Protein AF-A0A8I3AX31-F1 (afdb_monomer)

Organism: Verticillium longisporum (NCBI:txid100787)

Secondary structure (DSSP, 8-state):
-HHHHHHHHHHH--GGGS-SEEE--TT-SS-EEE-SSHHHHHHHHHHHHHHHHHHHT--TTS--SSGGG-GGG-HHHHHHHHHHHHHT---GGG--HHHHHHHHHHHTT--SHHHHHHHHHHHHHHHHHH----HHHHHHHHHHTT----

Solvent-accessible surface area (backbone atoms only — not comparable to full-atom values): 8726 Å² total; per-residue (Å²): 105,73,68,54,56,50,52,52,46,66,76,67,51,58,76,73,54,41,61,78,40,77,46,84,51,94,91,49,86,45,41,48,39,36,55,89,42,43,67,26,48,48,53,50,39,49,51,29,44,52,52,24,55,52,59,72,68,52,64,86,84,68,77,67,92,76,54,84,80,45,63,91,69,34,45,62,53,26,21,38,46,28,44,13,39,56,70,59,57,87,47,63,88,50,63,53,74,66,58,55,50,42,38,54,62,24,50,78,68,55,86,50,66,71,49,44,53,51,51,50,52,44,51,54,51,48,26,71,63,68,69,51,91,53,62,69,57,50,52,50,51,35,56,78,68,70,49,83,85,126

Mean predicted aligned error: 4.53 Å

Sequence (150 aa):
MLSDALSTWYTNRPREFHPMIEMEVDDSLFPVLLFTNGAAVFANQLYHTAMLLMLQHRPRTLSVGAARKDPTMSPLWHAQRVCGIAMNNDRRDSWDLCLVAALYRAAQRMTYEPQQLAVLGCFEKIKTMTGWDVSFLVNKAREDWGMATG

Structure (mmCIF, N/CA/C/O backbone):
data_AF-A0A8I3AX31-F1
#
_entry.id   AF-A0A8I3AX31-F1
#
loop_
_atom_site.group_PDB
_atom_site.id
_atom_site.type_symbol
_atom_site.label_atom_id
_atom_site.label_alt_id
_atom_site.label_comp_id
_atom_site.label_asym_id
_atom_site.label_entity_id
_atom_site.label_seq_id
_atom_site.pdbx_PDB_ins_code
_atom_site.Cartn_x
_atom_site.Cartn_y
_atom_site.Cartn_z
_atom_site.occupancy
_atom_site.B_iso_or_equiv
_atom_site.auth_seq_id
_atom_site.auth_comp_id
_atom_site.auth_asym_id
_atom_site.auth_atom_id
_atom_site.pdbx_PDB_model_num
ATOM 1 N N . MET A 1 1 ? 15.802 -17.185 -6.757 1.00 80.81 1 MET A N 1
ATOM 2 C CA . MET A 1 1 ? 14.738 -17.201 -5.720 1.00 80.81 1 MET A CA 1
ATOM 3 C C . MET A 1 1 ? 13.635 -16.221 -6.119 1.00 80.81 1 MET A C 1
ATOM 5 O O . MET A 1 1 ? 13.859 -15.440 -7.035 1.00 80.81 1 MET A O 1
ATOM 9 N N . LEU A 1 2 ? 12.457 -16.239 -5.477 1.00 86.50 2 LEU A N 1
ATOM 10 C CA . LEU A 1 2 ? 11.344 -15.334 -5.830 1.00 86.50 2 LEU A CA 1
ATOM 11 C C . LEU A 1 2 ? 11.743 -13.845 -5.773 1.00 86.50 2 LEU A C 1
ATOM 13 O O . LEU A 1 2 ? 11.368 -13.087 -6.657 1.00 86.50 2 LEU A O 1
ATOM 17 N N . SER A 1 3 ? 12.561 -13.447 -4.794 1.00 86.19 3 SER A N 1
ATOM 18 C CA . SER A 1 3 ? 13.077 -12.076 -4.656 1.00 86.19 3 SER A CA 1
ATOM 19 C C . SER A 1 3 ? 13.881 -11.637 -5.873 1.00 86.19 3 SER A C 1
ATOM 21 O O . SER A 1 3 ? 13.738 -10.510 -6.324 1.00 86.19 3 SER A O 1
ATOM 23 N N . ASP A 1 4 ? 14.701 -12.533 -6.424 1.00 89.31 4 ASP A N 1
ATOM 24 C CA . ASP A 1 4 ? 15.551 -12.219 -7.574 1.00 89.31 4 ASP A CA 1
ATOM 25 C C . ASP A 1 4 ? 14.683 -12.029 -8.816 1.00 89.31 4 ASP A C 1
ATOM 27 O O . ASP A 1 4 ? 14.854 -11.055 -9.537 1.00 89.31 4 ASP A O 1
ATOM 31 N N . ALA A 1 5 ? 13.688 -12.902 -9.015 1.00 93.94 5 ALA A N 1
ATOM 32 C CA . ALA A 1 5 ? 12.732 -12.776 -10.110 1.00 93.94 5 ALA A CA 1
ATOM 33 C C . ALA A 1 5 ? 11.911 -11.477 -10.014 1.00 93.94 5 ALA A C 1
ATOM 35 O O . ALA A 1 5 ? 11.717 -10.801 -11.023 1.00 93.94 5 ALA A O 1
ATOM 36 N N . LEU A 1 6 ? 11.474 -11.099 -8.807 1.00 94.31 6 LEU A N 1
ATOM 37 C CA . LEU A 1 6 ? 10.772 -9.838 -8.555 1.00 94.31 6 LEU A CA 1
ATOM 38 C C . LEU A 1 6 ? 11.666 -8.629 -8.839 1.00 94.31 6 LEU A C 1
ATOM 40 O O . LEU A 1 6 ? 11.230 -7.704 -9.519 1.00 94.31 6 LEU A O 1
ATOM 44 N N . SER A 1 7 ? 12.914 -8.637 -8.368 1.00 91.94 7 SER A N 1
ATOM 45 C CA . SER A 1 7 ? 13.880 -7.567 -8.639 1.00 91.94 7 SER A CA 1
ATOM 46 C C . SER A 1 7 ? 14.209 -7.460 -10.127 1.00 91.94 7 SER A C 1
ATOM 48 O O . SER A 1 7 ? 14.244 -6.359 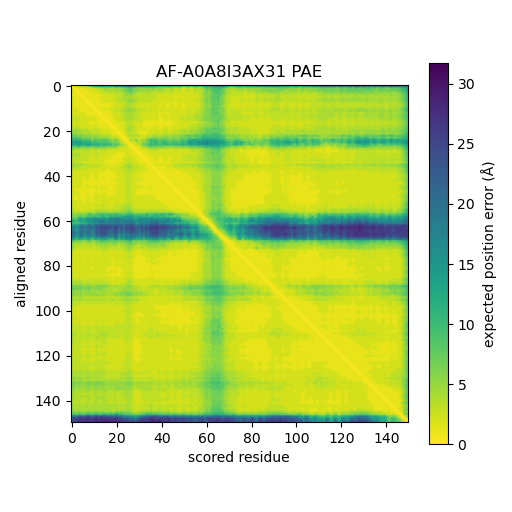-10.669 1.00 91.94 7 SER A O 1
ATOM 50 N N . THR A 1 8 ? 14.389 -8.588 -10.820 1.00 95.19 8 THR A N 1
ATOM 51 C CA . THR A 1 8 ? 14.580 -8.610 -12.273 1.00 95.19 8 THR A CA 1
ATOM 52 C C . THR A 1 8 ? 13.367 -8.039 -12.996 1.00 95.19 8 THR A C 1
ATOM 54 O O . THR A 1 8 ? 13.548 -7.212 -13.887 1.00 95.19 8 THR A O 1
ATOM 57 N N . TRP A 1 9 ? 12.145 -8.432 -12.622 1.00 96.88 9 TRP A N 1
ATOM 58 C CA . TRP A 1 9 ? 10.936 -7.863 -13.215 1.00 96.88 9 TRP A CA 1
ATOM 59 C C . TRP A 1 9 ? 10.853 -6.358 -12.968 1.00 96.88 9 TRP A C 1
ATOM 61 O O . TRP A 1 9 ? 10.660 -5.611 -13.918 1.00 96.88 9 TRP A O 1
ATOM 71 N N . TYR A 1 10 ? 11.056 -5.900 -11.729 1.00 95.38 10 TYR A N 1
ATOM 72 C CA . TYR A 1 10 ? 10.950 -4.483 -11.393 1.00 95.38 10 TYR A CA 1
ATOM 73 C C . TYR A 1 10 ? 11.939 -3.653 -12.210 1.00 95.38 10 TYR A C 1
ATOM 75 O O . TYR A 1 10 ? 11.533 -2.699 -12.864 1.00 95.38 10 TYR A O 1
ATOM 83 N N . THR A 1 11 ? 13.207 -4.056 -12.278 1.00 94.94 11 THR A N 1
ATOM 84 C CA . THR A 1 11 ? 14.231 -3.342 -13.057 1.00 94.94 11 THR A CA 1
ATOM 85 C C . THR A 1 11 ? 13.956 -3.344 -14.563 1.00 94.94 11 THR A C 1
ATOM 87 O O . THR A 1 11 ? 14.254 -2.360 -15.230 1.00 94.94 11 THR A O 1
ATOM 90 N N . ASN A 1 12 ? 13.382 -4.422 -15.107 1.00 97.06 12 ASN A N 1
ATOM 91 C CA . ASN A 1 12 ? 13.195 -4.592 -16.554 1.00 97.06 12 ASN A CA 1
ATOM 92 C C . ASN A 1 12 ? 11.750 -4.376 -17.027 1.00 97.06 12 ASN A C 1
ATOM 94 O O . ASN A 1 12 ? 11.424 -4.713 -18.168 1.00 97.06 12 ASN A O 1
ATOM 98 N N . ARG A 1 13 ? 10.859 -3.868 -16.168 1.00 97.31 13 ARG A N 1
ATOM 99 C CA . ARG A 1 13 ? 9.443 -3.711 -16.517 1.00 97.31 13 ARG A CA 1
AT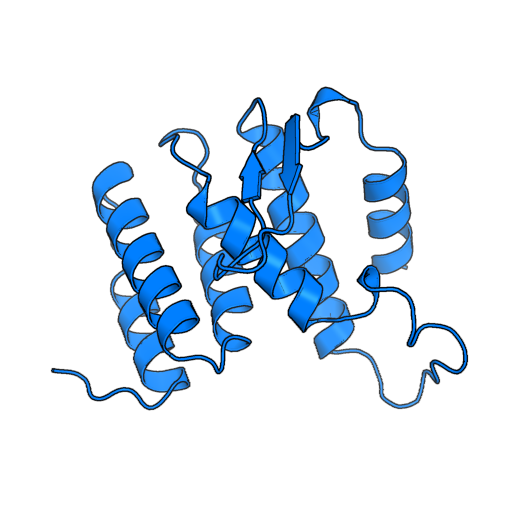OM 100 C C . ARG A 1 13 ? 9.282 -2.760 -17.712 1.00 97.31 13 ARG A C 1
ATOM 102 O O . ARG A 1 13 ? 10.060 -1.817 -17.845 1.00 97.31 13 ARG A O 1
ATOM 109 N N . PRO A 1 14 ? 8.280 -2.961 -18.580 1.00 97.25 14 PRO A N 1
ATOM 110 C CA . PRO A 1 14 ? 8.025 -2.042 -19.686 1.00 97.25 14 PRO A CA 1
ATOM 111 C C . PRO A 1 14 ? 7.734 -0.614 -19.204 1.00 97.25 14 PRO A C 1
ATOM 113 O O . PRO A 1 14 ? 7.367 -0.383 -18.046 1.00 97.25 14 PRO A O 1
ATOM 116 N N . ARG A 1 15 ? 7.869 0.373 -20.095 1.00 96.19 15 ARG A N 1
ATOM 117 C CA . ARG A 1 15 ? 7.650 1.792 -19.758 1.00 96.19 15 ARG A CA 1
ATOM 118 C C . ARG A 1 15 ? 6.232 2.047 -19.244 1.00 96.19 15 ARG A C 1
ATOM 120 O O . ARG A 1 15 ? 6.040 2.871 -18.361 1.00 96.19 15 ARG A O 1
ATOM 127 N N . GLU A 1 16 ? 5.256 1.301 -19.742 1.00 97.00 16 GLU A N 1
ATOM 128 C CA . GLU A 1 16 ? 3.843 1.380 -19.362 1.00 97.00 16 GLU A CA 1
ATOM 129 C C . GLU A 1 16 ? 3.597 0.967 -17.903 1.00 97.00 16 GLU A C 1
ATOM 131 O O . GLU A 1 16 ? 2.564 1.314 -17.337 1.00 97.00 16 GLU A O 1
ATOM 136 N N . PHE A 1 17 ? 4.544 0.242 -17.298 1.00 97.50 17 PHE A N 1
ATOM 137 C CA . PHE A 1 17 ? 4.529 -0.192 -15.899 1.00 97.50 17 PHE A CA 1
ATOM 138 C C . PHE A 1 17 ? 5.372 0.703 -14.984 1.00 97.50 17 PHE A C 1
ATOM 140 O O . PHE A 1 17 ? 5.458 0.446 -13.781 1.00 97.50 17 PHE A O 1
ATOM 147 N N . HIS A 1 18 ? 6.006 1.744 -15.520 1.00 97.00 18 HIS A N 1
ATOM 148 C CA . HIS A 1 18 ? 6.664 2.753 -14.703 1.00 97.00 18 HIS A CA 1
ATOM 149 C C . HIS A 1 18 ? 5.642 3.781 -14.203 1.00 97.00 18 HIS A C 1
ATOM 151 O O . HIS A 1 18 ? 4.673 4.076 -14.911 1.00 97.00 18 HIS A O 1
ATOM 157 N N . PRO A 1 19 ? 5.838 4.337 -12.996 1.00 96.19 19 PRO A N 1
ATOM 158 C CA . PRO A 1 19 ? 5.054 5.485 -12.574 1.00 96.19 19 PRO A CA 1
ATOM 159 C C . PRO A 1 19 ? 5.286 6.647 -13.550 1.00 96.19 19 PRO A C 1
ATOM 161 O O . PRO A 1 19 ? 6.411 6.932 -13.955 1.00 96.19 19 PRO A O 1
ATOM 164 N N . MET A 1 20 ? 4.203 7.317 -13.935 1.00 96.12 20 MET A N 1
ATOM 165 C CA . MET A 1 20 ? 4.252 8.588 -14.654 1.00 96.12 20 MET A CA 1
ATOM 166 C C . MET A 1 20 ? 4.772 9.700 -13.741 1.00 96.12 20 MET A C 1
ATOM 168 O O . MET A 1 20 ? 5.489 10.586 -14.197 1.00 96.12 20 MET A O 1
ATOM 172 N N . ILE A 1 21 ? 4.400 9.642 -12.459 1.00 94.69 21 ILE A N 1
ATOM 173 C CA . ILE A 1 21 ? 4.863 10.546 -11.408 1.00 94.69 21 ILE A CA 1
ATOM 174 C C . ILE A 1 21 ? 5.257 9.686 -10.210 1.00 94.69 21 ILE A C 1
ATOM 176 O O . ILE A 1 21 ? 4.452 8.879 -9.744 1.00 94.69 21 ILE A O 1
ATOM 180 N N . GLU A 1 22 ? 6.483 9.874 -9.731 1.00 94.62 22 GLU A N 1
ATOM 181 C CA . GLU A 1 22 ? 6.995 9.330 -8.474 1.00 94.62 22 GLU A CA 1
ATOM 182 C C . GLU A 1 22 ? 7.666 10.473 -7.713 1.00 94.62 22 GLU A C 1
ATOM 184 O O . GLU A 1 22 ? 8.668 11.025 -8.169 1.00 94.62 22 GLU A O 1
ATOM 189 N N . MET A 1 23 ? 7.069 10.878 -6.593 1.00 93.00 23 MET A N 1
ATOM 190 C CA . MET A 1 23 ? 7.552 12.000 -5.790 1.00 93.00 23 MET A CA 1
ATOM 191 C C . MET A 1 23 ? 7.463 11.680 -4.302 1.00 93.00 23 MET A C 1
ATOM 193 O O . MET A 1 23 ? 6.434 11.212 -3.814 1.00 93.00 23 MET A O 1
ATOM 197 N N . GLU A 1 24 ? 8.540 11.994 -3.590 1.00 88.50 24 GLU A N 1
ATOM 198 C CA . GLU A 1 24 ? 8.558 12.106 -2.134 1.00 88.50 24 GLU A CA 1
ATOM 199 C C . GLU A 1 24 ? 8.336 13.581 -1.805 1.00 88.50 24 GLU A C 1
ATOM 201 O O . GLU A 1 24 ? 9.142 14.427 -2.192 1.00 88.50 24 GLU A O 1
ATOM 206 N N . VAL A 1 25 ? 7.213 13.905 -1.170 1.00 85.25 25 VAL A N 1
ATOM 207 C CA . VAL A 1 25 ? 6.899 15.277 -0.755 1.00 85.25 25 VAL A CA 1
ATOM 208 C C . VAL A 1 25 ? 7.065 15.341 0.756 1.00 85.25 25 VAL A C 1
ATOM 210 O O . VAL A 1 25 ? 6.445 14.541 1.455 1.00 85.25 25 VAL A O 1
ATOM 213 N N . ASP A 1 26 ? 7.879 16.275 1.248 1.00 79.12 26 ASP A N 1
ATOM 214 C CA . ASP A 1 26 ? 8.286 16.344 2.662 1.00 79.12 26 ASP A CA 1
ATOM 215 C C . ASP A 1 26 ? 7.097 16.370 3.643 1.00 79.12 26 ASP A C 1
ATOM 217 O O . ASP A 1 26 ? 7.155 15.741 4.697 1.00 79.12 26 ASP A O 1
ATOM 221 N N . ASP A 1 27 ? 5.985 17.007 3.260 1.00 82.19 27 ASP A N 1
ATOM 222 C CA . ASP A 1 27 ? 4.764 17.102 4.077 1.00 82.19 27 ASP A CA 1
ATOM 223 C C . ASP A 1 27 ? 3.710 16.020 3.765 1.00 82.19 27 ASP A C 1
ATOM 225 O O . ASP A 1 27 ? 2.617 16.008 4.338 1.00 82.19 27 ASP A O 1
ATOM 229 N N . SER A 1 28 ? 3.993 15.105 2.834 1.00 87.81 28 SER A N 1
ATOM 230 C CA . SER A 1 28 ? 3.062 14.030 2.478 1.00 87.81 28 SER A CA 1
ATOM 231 C C . SER A 1 28 ? 3.201 12.819 3.399 1.00 87.81 28 SER A C 1
ATOM 233 O O . SER A 1 28 ? 4.293 12.404 3.777 1.00 87.81 28 SER A O 1
ATOM 235 N N . LEU A 1 29 ? 2.069 12.194 3.735 1.00 94.94 29 LEU A N 1
ATOM 236 C CA . LEU A 1 29 ? 2.049 10.985 4.569 1.00 94.94 29 LEU A CA 1
ATOM 237 C C . LEU A 1 29 ? 2.609 9.750 3.847 1.00 94.94 29 LEU A C 1
ATOM 239 O O . LEU A 1 29 ? 3.079 8.812 4.498 1.00 94.94 29 LEU A O 1
ATOM 243 N N . PHE A 1 30 ? 2.521 9.742 2.516 1.00 96.81 30 PHE A N 1
ATOM 244 C CA . PHE A 1 30 ? 2.914 8.655 1.626 1.00 96.81 30 PHE A CA 1
ATOM 245 C C . PHE A 1 30 ? 3.465 9.226 0.314 1.00 96.81 30 PHE A C 1
ATOM 247 O O . PHE A 1 30 ? 3.002 10.289 -0.103 1.00 96.81 30 PHE A O 1
ATOM 254 N N . PRO A 1 31 ? 4.362 8.499 -0.380 1.00 96.12 31 PRO A N 1
ATOM 255 C CA . PRO A 1 31 ? 4.832 8.901 -1.701 1.00 96.12 31 PRO A CA 1
ATOM 256 C C . PRO A 1 31 ? 3.675 9.023 -2.697 1.00 96.12 31 PRO A C 1
ATOM 258 O O . PRO A 1 31 ? 2.728 8.227 -2.686 1.00 96.12 31 PRO A O 1
ATOM 261 N N . VAL A 1 32 ? 3.789 9.983 -3.612 1.00 95.81 32 VAL A N 1
ATOM 262 C CA . VAL A 1 32 ? 2.853 10.145 -4.727 1.00 95.81 32 VAL A CA 1
ATOM 263 C C . VAL A 1 32 ? 3.320 9.270 -5.881 1.00 95.81 32 VAL A C 1
ATOM 265 O O . VAL A 1 32 ? 4.389 9.501 -6.443 1.00 95.81 32 VAL A O 1
ATOM 268 N N . LEU A 1 33 ? 2.517 8.259 -6.220 1.00 96.31 33 LEU A N 1
ATOM 269 C CA . LEU A 1 33 ? 2.798 7.274 -7.268 1.00 96.31 33 LEU A CA 1
ATOM 270 C C . LEU A 1 33 ? 1.602 7.192 -8.214 1.00 96.31 33 LEU A C 1
ATOM 272 O O . LEU A 1 33 ? 0.575 6.606 -7.869 1.00 96.31 33 LEU A O 1
ATOM 276 N N . LEU A 1 34 ? 1.735 7.772 -9.405 1.00 95.56 34 LEU A N 1
ATOM 277 C CA . LEU A 1 34 ? 0.676 7.791 -10.416 1.00 95.56 34 LEU A CA 1
ATOM 278 C C . LEU A 1 34 ? 1.059 6.922 -11.604 1.00 95.56 34 LEU A C 1
ATOM 280 O O . LEU A 1 34 ? 2.137 7.077 -12.172 1.00 95.56 34 LEU A O 1
ATOM 284 N N . PHE A 1 35 ? 0.150 6.046 -12.017 1.00 96.25 35 PHE A N 1
ATOM 285 C CA . PHE A 1 35 ? 0.320 5.175 -13.176 1.00 96.25 35 PHE A CA 1
ATOM 286 C C . PHE A 1 35 ? -0.706 5.511 -14.250 1.00 96.25 35 PHE A C 1
ATOM 288 O O . PHE A 1 35 ? -1.802 5.990 -13.968 1.00 96.25 35 PHE A O 1
ATOM 295 N N . THR A 1 36 ? -0.360 5.227 -15.500 1.00 94.50 36 THR A N 1
ATOM 296 C CA . THR A 1 36 ? -1.214 5.538 -16.653 1.00 94.50 36 THR A CA 1
ATOM 297 C C . THR A 1 36 ? -2.348 4.534 -16.856 1.00 94.50 36 THR A C 1
ATOM 299 O O . THR A 1 36 ? -3.270 4.803 -17.622 1.00 94.50 36 THR A O 1
ATOM 302 N N . ASN A 1 37 ? -2.287 3.366 -16.210 1.00 95.00 37 ASN A N 1
ATOM 303 C CA . ASN A 1 37 ? -3.237 2.275 -16.409 1.00 95.00 37 ASN A CA 1
ATOM 304 C C . ASN A 1 37 ? -3.340 1.356 -15.176 1.00 95.00 37 ASN A C 1
ATOM 306 O O . ASN A 1 37 ? -2.415 1.272 -14.366 1.00 95.00 37 ASN A O 1
ATOM 310 N N . GLY A 1 38 ? -4.462 0.639 -15.059 1.00 95.88 38 GLY A N 1
ATOM 311 C CA . GLY A 1 38 ? -4.739 -0.258 -13.930 1.00 95.88 38 GLY A CA 1
ATOM 312 C C . GLY A 1 38 ? -3.817 -1.478 -13.847 1.00 95.88 38 GLY A C 1
ATOM 313 O O . GLY A 1 38 ? -3.483 -1.906 -12.747 1.00 95.88 38 GLY A O 1
ATOM 314 N N . ALA A 1 39 ? -3.325 -2.003 -14.976 1.00 96.44 39 ALA A N 1
ATOM 315 C CA . ALA A 1 39 ? -2.387 -3.130 -14.966 1.00 96.44 39 ALA A CA 1
ATOM 316 C C . ALA A 1 39 ? -1.044 -2.749 -14.317 1.00 96.44 39 ALA A C 1
ATOM 318 O O . ALA A 1 39 ? -0.467 -3.530 -13.559 1.00 96.44 39 ALA A O 1
ATOM 319 N N . ALA A 1 40 ? -0.580 -1.523 -14.560 1.00 97.19 40 ALA A N 1
ATOM 320 C CA . ALA A 1 40 ? 0.603 -0.968 -13.925 1.00 97.19 40 ALA A CA 1
ATOM 321 C C . ALA A 1 40 ? 0.402 -0.746 -12.420 1.00 97.19 40 ALA A C 1
ATOM 323 O O . ALA A 1 40 ? 1.273 -1.138 -11.642 1.00 97.19 40 ALA A O 1
ATOM 324 N N . VAL A 1 41 ? -0.749 -0.202 -12.001 1.00 97.69 41 VAL A N 1
ATOM 325 C CA . VAL A 1 41 ? -1.124 -0.104 -10.575 1.00 97.69 41 VAL A CA 1
ATOM 326 C C . VAL A 1 41 ? -1.065 -1.482 -9.919 1.00 97.69 41 VAL A C 1
ATOM 328 O O . VAL A 1 41 ? -0.371 -1.663 -8.916 1.00 97.69 41 VAL A O 1
ATOM 331 N N . PHE A 1 42 ? -1.739 -2.461 -10.524 1.00 97.81 42 PHE A N 1
ATOM 332 C CA . PHE A 1 42 ? -1.842 -3.817 -10.006 1.00 97.81 42 PHE A CA 1
ATOM 333 C C . PHE A 1 42 ? -0.470 -4.469 -9.822 1.00 97.81 42 PHE A C 1
ATOM 335 O O . PHE A 1 42 ? -0.107 -4.886 -8.721 1.00 97.81 42 PHE A O 1
ATOM 342 N N . ALA A 1 43 ? 0.331 -4.510 -10.888 1.00 97.75 43 ALA A N 1
ATOM 343 C CA . ALA A 1 43 ? 1.613 -5.199 -10.869 1.00 97.75 43 ALA A CA 1
ATOM 344 C C . ALA A 1 43 ? 2.617 -4.552 -9.903 1.00 97.75 43 ALA A C 1
ATOM 346 O O . ALA A 1 43 ? 3.311 -5.263 -9.177 1.00 97.75 43 ALA A O 1
ATOM 347 N N . ASN A 1 44 ? 2.677 -3.215 -9.842 1.00 98.06 44 ASN A N 1
ATOM 348 C CA . ASN A 1 44 ? 3.592 -2.534 -8.924 1.00 98.06 44 ASN A CA 1
ATOM 349 C C . ASN A 1 44 ? 3.154 -2.705 -7.464 1.00 98.06 44 ASN A C 1
ATOM 351 O O . ASN A 1 44 ? 3.993 -2.985 -6.605 1.00 98.06 44 ASN A O 1
ATOM 355 N N . GLN A 1 45 ? 1.855 -2.611 -7.163 1.00 98.19 45 GLN A N 1
ATOM 356 C CA . GLN A 1 45 ? 1.375 -2.837 -5.801 1.00 98.19 45 GLN A CA 1
ATOM 357 C C . GLN A 1 45 ? 1.642 -4.278 -5.340 1.00 98.19 45 GLN A C 1
ATOM 359 O O . GLN A 1 45 ? 2.101 -4.482 -4.212 1.00 98.19 45 GLN A O 1
ATOM 364 N N . LEU A 1 46 ? 1.447 -5.274 -6.214 1.00 97.75 46 LEU A N 1
ATOM 365 C CA . LEU A 1 46 ? 1.800 -6.664 -5.917 1.00 97.75 46 LEU A CA 1
ATOM 366 C C . LEU A 1 46 ? 3.304 -6.866 -5.739 1.00 97.75 46 LEU A C 1
ATOM 368 O O . LEU A 1 46 ? 3.699 -7.564 -4.807 1.00 97.75 46 LEU A O 1
ATOM 372 N N . TYR A 1 47 ? 4.144 -6.236 -6.563 1.00 98.06 47 TYR A N 1
ATOM 373 C CA . TYR A 1 47 ? 5.595 -6.277 -6.382 1.00 98.06 47 TYR A CA 1
ATOM 374 C C . TYR A 1 47 ? 5.998 -5.772 -4.993 1.00 98.06 47 TYR A C 1
ATOM 376 O O . TYR A 1 47 ? 6.677 -6.488 -4.252 1.00 98.06 47 TYR A O 1
ATOM 384 N N . HIS A 1 48 ? 5.538 -4.578 -4.595 1.00 98.25 48 HIS A N 1
ATOM 385 C CA . HIS A 1 48 ? 5.894 -4.044 -3.281 1.00 98.25 48 HIS A CA 1
ATOM 386 C C . HIS A 1 48 ? 5.325 -4.897 -2.144 1.00 98.25 48 HIS A C 1
ATOM 388 O O . HIS A 1 48 ? 6.006 -5.096 -1.142 1.00 98.25 48 HIS A O 1
ATOM 394 N N . THR A 1 49 ? 4.128 -5.460 -2.310 1.00 98.50 49 THR A N 1
ATOM 395 C CA . THR A 1 49 ? 3.521 -6.359 -1.317 1.00 98.50 49 THR A CA 1
ATOM 396 C C . THR A 1 49 ? 4.302 -7.663 -1.174 1.00 98.50 49 THR A C 1
ATOM 398 O O . THR A 1 49 ? 4.556 -8.114 -0.058 1.00 98.50 49 THR A O 1
ATOM 401 N N . ALA A 1 50 ? 4.733 -8.267 -2.282 1.00 97.56 50 ALA A N 1
ATOM 402 C CA . ALA A 1 50 ? 5.531 -9.485 -2.256 1.00 97.56 50 ALA A CA 1
ATOM 403 C C . ALA A 1 50 ? 6.884 -9.238 -1.574 1.00 97.56 50 ALA A C 1
ATOM 405 O O . ALA A 1 50 ? 7.256 -9.975 -0.660 1.00 97.56 50 ALA A O 1
ATOM 406 N N . MET A 1 51 ? 7.577 -8.156 -1.939 1.00 96.81 51 MET A N 1
ATOM 407 C CA . MET A 1 51 ? 8.833 -7.760 -1.297 1.00 96.81 51 MET A CA 1
ATOM 408 C C . MET A 1 51 ? 8.651 -7.466 0.197 1.00 96.81 51 MET A C 1
ATOM 410 O O . MET A 1 51 ? 9.447 -7.936 1.011 1.00 96.81 51 MET A O 1
ATOM 414 N N . LEU A 1 52 ? 7.571 -6.775 0.584 1.00 96.81 52 LEU A N 1
ATOM 415 C CA . LEU A 1 52 ? 7.201 -6.550 1.984 1.00 96.81 52 LEU A CA 1
ATOM 416 C C . LEU A 1 52 ? 7.112 -7.873 2.758 1.00 96.81 52 LEU A C 1
ATOM 418 O O . LEU A 1 52 ? 7.768 -8.028 3.790 1.00 96.81 52 LEU A O 1
ATOM 422 N N . LEU A 1 53 ? 6.336 -8.834 2.254 1.00 95.94 53 LEU A N 1
ATOM 423 C CA . LEU A 1 53 ? 6.139 -10.129 2.908 1.00 95.94 53 LEU A CA 1
ATOM 424 C C . LEU A 1 53 ? 7.443 -10.930 2.995 1.00 95.94 53 LEU A C 1
ATOM 426 O O . LEU A 1 53 ? 7.740 -11.506 4.043 1.00 95.94 53 LEU A O 1
ATOM 430 N N . MET A 1 54 ? 8.245 -10.939 1.927 1.00 93.19 54 MET A N 1
ATOM 431 C CA . MET A 1 54 ? 9.536 -11.630 1.902 1.00 93.19 54 MET A CA 1
ATOM 432 C C . MET A 1 54 ? 10.525 -11.047 2.914 1.00 93.19 54 MET A C 1
ATOM 434 O O . MET A 1 54 ? 11.206 -11.799 3.611 1.00 93.19 54 MET A O 1
ATOM 438 N N . LEU A 1 55 ? 10.596 -9.718 3.026 1.00 92.00 55 LEU A N 1
ATOM 439 C CA . LEU A 1 55 ? 11.483 -9.052 3.979 1.00 92.00 55 LEU A CA 1
ATOM 440 C C . LEU A 1 55 ? 11.021 -9.256 5.431 1.00 92.00 55 LEU A C 1
ATOM 442 O O . LEU A 1 55 ? 11.864 -9.409 6.314 1.00 92.00 55 LEU A O 1
ATOM 446 N N . GLN A 1 56 ? 9.709 -9.313 5.685 1.00 91.50 56 GLN A N 1
ATOM 447 C CA . GLN A 1 56 ? 9.150 -9.606 7.013 1.00 91.50 56 GLN A CA 1
ATOM 448 C C . GLN A 1 56 ? 9.462 -11.028 7.498 1.00 91.50 56 GLN A C 1
ATOM 450 O O . GLN A 1 56 ? 9.714 -11.226 8.685 1.00 91.50 56 GLN A O 1
ATOM 455 N N . HIS A 1 57 ? 9.464 -12.008 6.592 1.00 88.75 57 HIS A N 1
ATOM 456 C CA . HIS A 1 57 ? 9.666 -13.425 6.919 1.00 88.75 57 HIS A CA 1
ATOM 457 C C . HIS A 1 57 ? 11.092 -13.910 6.633 1.00 88.75 57 HIS A C 1
ATOM 459 O O . HIS A 1 57 ? 11.354 -15.114 6.594 1.00 88.75 57 HIS A O 1
ATOM 465 N N . ARG A 1 58 ? 12.038 -12.988 6.425 1.00 82.00 58 ARG A N 1
ATOM 466 C CA . ARG A 1 58 ? 13.427 -13.337 6.136 1.00 82.00 58 ARG A CA 1
ATOM 467 C C . ARG A 1 58 ? 14.072 -14.047 7.340 1.00 82.00 58 ARG A C 1
ATOM 469 O O . ARG A 1 58 ? 14.071 -13.492 8.442 1.00 82.00 58 ARG A O 1
ATOM 476 N N . PRO A 1 59 ? 14.707 -15.221 7.150 1.00 79.12 59 PRO A N 1
ATOM 477 C CA . PRO A 1 59 ? 15.452 -15.888 8.212 1.00 79.12 59 PRO A CA 1
ATOM 478 C C . PRO A 1 59 ? 16.567 -14.998 8.772 1.00 79.12 59 PRO A C 1
ATOM 480 O O . PRO A 1 59 ? 17.390 -14.469 8.021 1.00 79.12 59 PRO A O 1
ATOM 483 N N . ARG A 1 60 ? 16.636 -14.879 10.106 1.00 67.81 60 ARG A N 1
ATOM 484 C CA . ARG A 1 60 ? 17.639 -14.062 10.823 1.00 67.81 60 ARG A CA 1
ATOM 485 C C . ARG A 1 60 ? 19.091 -14.479 10.548 1.00 67.81 60 ARG A C 1
ATOM 487 O O . ARG A 1 60 ? 20.003 -13.696 10.781 1.00 67.81 60 ARG A O 1
ATOM 494 N N . THR A 1 61 ? 19.303 -15.694 10.046 1.00 70.00 61 THR A N 1
ATOM 495 C CA . THR A 1 61 ? 20.614 -16.268 9.710 1.00 70.00 61 THR A CA 1
ATOM 496 C C . THR A 1 61 ? 21.215 -15.713 8.415 1.00 70.00 61 THR A C 1
ATOM 498 O O . THR A 1 61 ? 22.415 -15.848 8.191 1.00 70.00 61 THR A O 1
ATOM 501 N N . LEU A 1 62 ? 20.419 -15.058 7.564 1.00 68.56 62 LEU A N 1
ATOM 502 C CA . LEU A 1 62 ? 20.891 -14.452 6.319 1.00 68.56 62 LEU A CA 1
ATOM 503 C C . LEU A 1 62 ? 21.372 -13.017 6.585 1.00 68.56 62 LEU A C 1
ATOM 505 O O . LEU A 1 62 ? 20.603 -12.066 6.441 1.00 68.56 62 LEU A O 1
ATOM 509 N N . SER A 1 63 ? 22.641 -12.874 6.983 1.00 58.97 63 SER A N 1
ATOM 510 C CA . SER A 1 63 ? 23.284 -11.584 7.284 1.00 58.97 63 SER A CA 1
ATOM 511 C C . SER A 1 63 ? 23.243 -10.604 6.101 1.00 58.97 63 SER A C 1
ATOM 513 O O . SER A 1 63 ? 23.448 -10.974 4.946 1.00 58.97 63 SER A O 1
ATOM 515 N N . VAL A 1 64 ? 22.998 -9.327 6.408 1.00 60.53 64 VAL A N 1
ATOM 516 C CA . VAL A 1 64 ? 22.912 -8.208 5.459 1.00 60.53 64 VAL A CA 1
ATOM 517 C C . VAL A 1 64 ? 23.986 -7.187 5.822 1.00 60.53 64 VAL A C 1
ATOM 519 O O . VAL A 1 64 ? 23.703 -6.131 6.384 1.00 60.53 64 VAL A O 1
ATOM 522 N N . GLY A 1 65 ? 25.247 -7.530 5.560 1.00 54.94 65 GLY A N 1
ATOM 523 C CA . GLY A 1 65 ? 26.381 -6.646 5.853 1.00 54.94 65 GLY A CA 1
ATOM 524 C C . GLY A 1 65 ? 26.412 -5.379 4.987 1.00 54.94 65 GLY A C 1
ATOM 525 O O . GLY A 1 65 ? 26.900 -4.351 5.440 1.00 54.94 65 GLY A O 1
ATOM 526 N N . ALA A 1 66 ? 25.842 -5.424 3.773 1.00 51.00 66 ALA A N 1
ATOM 527 C CA . ALA A 1 66 ? 25.935 -4.338 2.787 1.00 51.00 66 ALA A CA 1
ATOM 528 C C . ALA A 1 66 ? 24.589 -3.703 2.374 1.00 51.00 66 ALA A C 1
ATOM 530 O O . ALA A 1 66 ? 24.575 -2.572 1.901 1.00 51.00 66 ALA A O 1
ATOM 531 N N . ALA A 1 67 ? 23.447 -4.369 2.585 1.00 55.28 67 ALA A N 1
ATOM 532 C CA . ALA A 1 67 ? 22.156 -3.915 2.042 1.00 55.28 67 ALA A CA 1
ATOM 533 C C . ALA A 1 67 ? 21.352 -2.975 2.966 1.00 55.28 67 ALA A C 1
ATOM 535 O O . ALA A 1 67 ? 20.187 -2.701 2.711 1.00 55.28 67 ALA A O 1
ATOM 536 N N . ARG A 1 68 ? 21.960 -2.446 4.040 1.00 56.97 68 ARG A N 1
ATOM 537 C CA . ARG A 1 68 ? 21.294 -1.492 4.954 1.00 56.97 68 ARG A CA 1
ATOM 538 C C . ARG A 1 68 ? 21.064 -0.102 4.345 1.00 56.97 68 ARG A C 1
ATOM 540 O O . ARG A 1 68 ? 20.335 0.684 4.935 1.00 56.97 68 ARG A O 1
ATOM 547 N N . LYS A 1 69 ? 21.707 0.212 3.214 1.00 66.12 69 LYS A N 1
ATOM 548 C CA . LYS A 1 69 ? 21.596 1.518 2.540 1.00 66.12 69 LYS A CA 1
ATOM 549 C C . LYS A 1 69 ? 20.639 1.523 1.347 1.00 66.12 69 LYS A C 1
ATOM 551 O O . LYS A 1 69 ? 20.361 2.597 0.833 1.00 66.12 69 LYS A O 1
ATOM 556 N N . ASP A 1 70 ? 20.159 0.361 0.911 1.00 82.81 70 ASP A N 1
ATOM 557 C CA . ASP A 1 70 ? 19.217 0.265 -0.203 1.00 82.81 70 ASP A CA 1
ATOM 558 C C . ASP A 1 70 ? 17.774 0.361 0.330 1.00 82.81 70 ASP A C 1
ATOM 560 O O . ASP A 1 70 ? 17.360 -0.506 1.109 1.00 82.81 70 ASP A O 1
ATOM 564 N N . PRO A 1 71 ? 16.990 1.385 -0.058 1.00 83.75 71 PRO A N 1
ATOM 565 C CA . PRO A 1 71 ? 15.598 1.512 0.365 1.00 83.75 71 PRO A CA 1
ATOM 566 C C . PRO A 1 71 ? 14.731 0.298 -0.006 1.00 83.75 71 PRO A C 1
ATOM 568 O O . PRO A 1 71 ? 13.815 -0.042 0.742 1.00 83.75 71 PRO A O 1
ATOM 571 N N . THR A 1 72 ? 15.057 -0.419 -1.089 1.00 87.94 72 THR A N 1
ATOM 572 C CA . THR A 1 72 ? 14.341 -1.635 -1.529 1.00 87.94 72 THR A CA 1
ATOM 573 C C . THR A 1 72 ? 14.527 -2.828 -0.583 1.00 87.94 72 THR A C 1
ATOM 575 O O . THR A 1 72 ? 13.855 -3.849 -0.698 1.00 87.94 72 THR A O 1
ATOM 578 N N . MET A 1 73 ? 15.410 -2.706 0.411 1.00 89.50 73 MET A N 1
ATOM 579 C CA . MET A 1 73 ? 15.584 -3.692 1.478 1.00 89.50 73 MET A CA 1
ATOM 580 C C . MET A 1 73 ? 14.803 -3.342 2.751 1.00 89.50 73 MET A C 1
ATOM 582 O O . MET A 1 73 ? 14.879 -4.077 3.740 1.00 89.50 73 MET A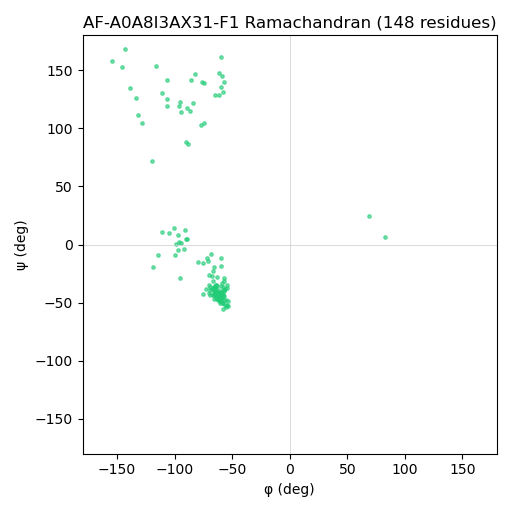 O 1
ATOM 586 N N . SER A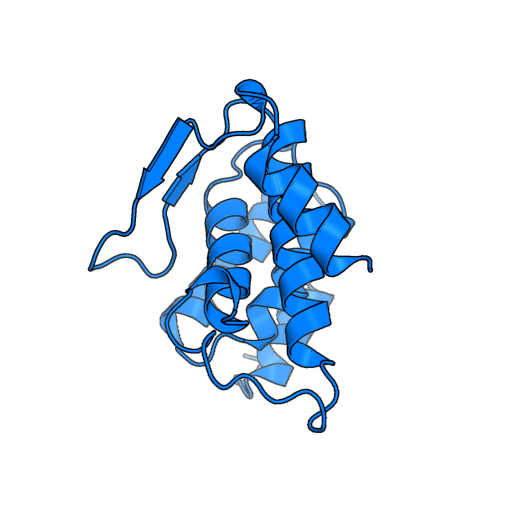 1 74 ? 14.042 -2.242 2.750 1.00 92.00 74 SER A N 1
ATOM 587 C CA . SER A 1 74 ? 13.229 -1.794 3.882 1.00 92.00 74 SER A CA 1
ATOM 588 C C . SER A 1 74 ? 11.768 -2.251 3.750 1.00 92.00 74 SER A C 1
ATOM 590 O O . SER A 1 74 ? 11.062 -1.816 2.837 1.00 92.00 74 SER A O 1
ATOM 592 N N . PRO A 1 75 ? 11.240 -3.056 4.696 1.00 94.88 75 PRO A N 1
ATOM 593 C CA . PRO A 1 75 ? 9.815 -3.385 4.731 1.00 94.88 75 PRO A CA 1
ATOM 594 C C . PRO A 1 75 ? 8.921 -2.142 4.809 1.00 94.88 75 PRO A C 1
ATOM 596 O O . PRO A 1 75 ? 7.871 -2.094 4.176 1.00 94.88 75 PRO A O 1
ATOM 599 N N . LEU A 1 76 ? 9.322 -1.128 5.585 1.00 95.50 76 LEU A N 1
ATOM 600 C CA . LEU A 1 76 ? 8.527 0.093 5.737 1.00 95.50 76 LEU A CA 1
ATOM 601 C C . LEU A 1 76 ? 8.434 0.859 4.415 1.00 95.50 76 LEU A C 1
ATOM 603 O O . LEU A 1 76 ? 7.349 1.305 4.059 1.00 95.50 76 LEU A O 1
ATOM 607 N N . TRP A 1 77 ? 9.540 0.929 3.669 1.00 95.44 77 TRP A N 1
ATOM 608 C CA . TRP A 1 77 ? 9.573 1.546 2.346 1.00 95.44 77 TRP A CA 1
ATOM 609 C C . TRP A 1 77 ? 8.530 0.895 1.435 1.00 95.44 77 TRP A C 1
ATOM 611 O O . TRP A 1 77 ? 7.622 1.571 0.961 1.00 95.44 77 TRP A O 1
ATOM 621 N N . HIS A 1 78 ? 8.554 -0.434 1.298 1.00 97.75 78 HIS A N 1
ATOM 622 C CA . HIS A 1 78 ? 7.561 -1.161 0.502 1.00 97.75 78 HIS A CA 1
ATOM 623 C C . HIS A 1 78 ? 6.117 -0.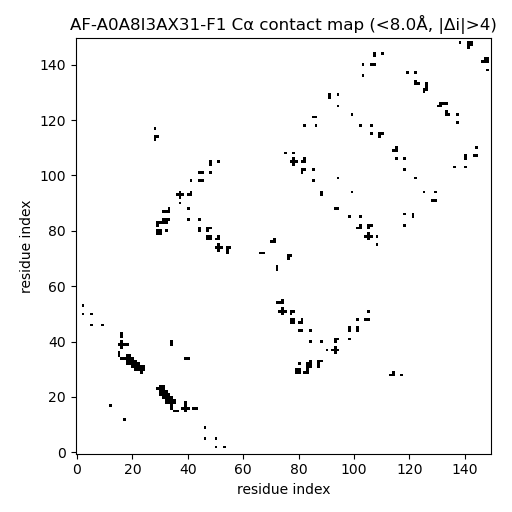938 0.971 1.00 97.75 78 HIS A C 1
ATOM 625 O O . HIS A 1 78 ? 5.239 -0.721 0.137 1.00 97.75 78 HIS A O 1
ATOM 631 N N . ALA A 1 79 ? 5.862 -0.943 2.283 1.00 98.38 79 ALA A N 1
ATOM 632 C CA . ALA A 1 79 ? 4.530 -0.675 2.822 1.00 98.38 79 ALA A CA 1
ATOM 633 C C . ALA A 1 79 ? 4.036 0.739 2.464 1.00 98.38 79 ALA A C 1
ATOM 635 O O . ALA A 1 79 ? 2.905 0.898 2.010 1.00 98.38 79 ALA A O 1
ATOM 636 N N . GLN A 1 80 ? 4.889 1.761 2.584 1.00 97.62 80 GLN A N 1
ATOM 637 C CA . GLN A 1 80 ? 4.538 3.131 2.202 1.00 97.62 80 GLN A CA 1
ATOM 638 C C . GLN A 1 80 ? 4.260 3.265 0.704 1.00 97.62 80 GLN A C 1
ATOM 640 O O . GLN A 1 80 ? 3.365 4.018 0.333 1.00 97.62 80 GLN A O 1
ATOM 645 N N . ARG A 1 81 ? 4.965 2.515 -0.155 1.00 98.06 81 ARG A N 1
ATOM 646 C CA . ARG A 1 81 ? 4.668 2.475 -1.596 1.00 98.06 81 ARG A CA 1
ATOM 647 C C . ARG A 1 81 ? 3.304 1.855 -1.856 1.00 98.06 81 ARG A C 1
ATOM 649 O O . ARG A 1 81 ? 2.523 2.445 -2.584 1.00 98.06 81 ARG A O 1
ATOM 656 N N . VAL A 1 82 ? 2.977 0.720 -1.235 1.00 98.62 82 VAL A N 1
ATOM 657 C CA . VAL A 1 82 ? 1.640 0.109 -1.368 1.00 98.62 82 VAL A CA 1
ATOM 658 C C . VAL A 1 82 ? 0.545 1.103 -0.973 1.00 98.62 82 VAL A C 1
ATOM 660 O O . VAL A 1 82 ? -0.389 1.304 -1.748 1.00 98.62 82 VAL A O 1
ATOM 663 N N . CYS A 1 83 ? 0.694 1.777 0.173 1.00 98.44 83 CYS A N 1
ATOM 664 C CA . CYS A 1 83 ? -0.233 2.825 0.596 1.00 98.44 83 CYS A CA 1
ATOM 665 C C . CYS A 1 83 ? -0.282 3.982 -0.413 1.00 98.44 83 CYS A C 1
ATOM 667 O O . CYS A 1 83 ? -1.366 4.350 -0.843 1.00 98.44 83 CYS A O 1
ATOM 669 N N . GLY A 1 84 ? 0.861 4.515 -0.852 1.00 98.00 84 GLY A N 1
ATOM 670 C CA . GLY A 1 84 ? 0.932 5.602 -1.833 1.00 98.00 84 GLY A CA 1
ATOM 671 C C . GLY A 1 84 ? 0.241 5.263 -3.155 1.00 98.00 84 GLY A C 1
ATOM 672 O O . GLY A 1 84 ? -0.564 6.050 -3.650 1.00 98.00 84 GLY A O 1
ATOM 673 N N . ILE A 1 85 ? 0.465 4.058 -3.687 1.00 98.25 85 ILE A N 1
ATOM 674 C CA . ILE A 1 85 ? -0.222 3.561 -4.888 1.00 98.25 85 ILE A CA 1
ATOM 675 C C . ILE A 1 85 ? -1.736 3.496 -4.653 1.00 98.25 85 ILE A C 1
ATOM 677 O O . ILE A 1 85 ? -2.507 3.942 -5.496 1.00 98.25 85 ILE A O 1
ATOM 681 N N . ALA A 1 86 ? -2.172 2.963 -3.508 1.00 98.06 86 ALA A N 1
ATOM 682 C CA . ALA A 1 86 ? -3.587 2.866 -3.157 1.00 98.06 86 ALA A CA 1
ATOM 683 C C . ALA A 1 86 ? -4.266 4.243 -3.031 1.00 98.06 86 ALA A C 1
ATOM 685 O O . ALA A 1 86 ? -5.359 4.433 -3.563 1.00 98.06 86 ALA A O 1
ATOM 686 N N . MET A 1 87 ? -3.614 5.220 -2.388 1.00 96.31 87 MET A N 1
ATOM 687 C CA . MET A 1 87 ? -4.151 6.581 -2.227 1.00 96.31 87 MET A CA 1
ATOM 688 C C . MET A 1 87 ? -4.427 7.254 -3.572 1.00 96.31 87 MET A C 1
ATOM 690 O O . MET A 1 87 ? -5.454 7.916 -3.732 1.00 96.31 87 MET A O 1
ATOM 694 N N . ASN A 1 88 ? -3.527 7.039 -4.531 1.00 95.12 88 ASN A N 1
ATOM 695 C CA . ASN A 1 88 ? -3.550 7.640 -5.860 1.00 95.12 88 ASN A CA 1
ATOM 696 C C . ASN A 1 88 ? -4.325 6.800 -6.902 1.00 95.12 88 ASN A C 1
ATOM 698 O O . ASN A 1 88 ? -4.346 7.141 -8.084 1.00 95.12 88 ASN A O 1
ATOM 702 N N . ASN A 1 89 ? -4.968 5.697 -6.493 1.00 95.12 89 ASN A N 1
ATOM 703 C CA . ASN A 1 89 ? -5.783 4.866 -7.378 1.00 95.12 89 ASN A CA 1
ATOM 704 C C . ASN A 1 89 ? -7.254 5.329 -7.395 1.00 95.12 89 ASN A C 1
ATOM 706 O O . ASN A 1 89 ? -8.095 4.841 -6.637 1.00 95.12 89 ASN A O 1
ATOM 710 N N . ASP A 1 90 ? -7.564 6.268 -8.289 1.00 91.25 90 ASP A N 1
ATOM 711 C CA . ASP A 1 90 ? -8.893 6.894 -8.432 1.00 91.25 90 ASP A CA 1
ATOM 712 C C . ASP A 1 90 ? -9.846 6.174 -9.396 1.00 91.25 90 ASP A C 1
ATOM 714 O O . ASP A 1 90 ? -10.953 6.637 -9.674 1.00 91.25 90 ASP A O 1
ATOM 718 N N . ARG A 1 91 ? -9.439 5.020 -9.922 1.00 90.69 91 ARG A N 1
ATOM 719 C CA . ARG A 1 91 ? -10.168 4.310 -10.970 1.00 90.69 91 ARG A CA 1
ATOM 720 C C . ARG A 1 91 ? -10.861 3.066 -10.430 1.00 90.69 91 ARG A C 1
ATOM 722 O O . ARG A 1 91 ? -10.206 2.148 -9.948 1.00 90.69 91 ARG A O 1
ATOM 729 N N . ARG A 1 92 ? -12.194 3.007 -10.541 1.00 91.94 92 ARG A N 1
ATOM 730 C CA . ARG A 1 92 ? -12.995 1.853 -10.083 1.00 91.94 92 ARG A CA 1
ATOM 731 C C . ARG A 1 92 ? -12.555 0.538 -10.737 1.00 91.94 92 ARG A C 1
ATOM 733 O O . ARG A 1 92 ? -12.523 -0.486 -10.070 1.00 91.94 92 ARG A O 1
ATOM 740 N N . ASP A 1 93 ? -12.230 0.579 -12.026 1.00 91.81 93 ASP A N 1
ATOM 741 C CA . ASP A 1 93 ? -11.769 -0.553 -12.841 1.00 91.81 93 ASP A CA 1
ATOM 742 C C . ASP A 1 93 ? -10.344 -1.023 -12.503 1.00 91.81 93 ASP A C 1
ATOM 744 O O . ASP A 1 93 ? -9.945 -2.106 -12.921 1.00 91.81 93 ASP A O 1
ATOM 748 N N . SER A 1 94 ? -9.595 -0.246 -11.718 1.00 93.25 94 SER A N 1
ATOM 749 C CA . SER A 1 94 ? -8.233 -0.564 -11.276 1.00 93.25 94 SER A CA 1
ATOM 750 C C . SER A 1 94 ? -8.177 -1.184 -9.875 1.00 93.25 94 SER A C 1
ATOM 752 O O . SER A 1 94 ? -7.090 -1.295 -9.310 1.00 93.25 94 SER A O 1
ATOM 754 N N . TRP A 1 95 ? -9.321 -1.527 -9.277 1.00 96.44 95 TRP A N 1
ATOM 755 C CA . TRP A 1 95 ? -9.393 -2.187 -7.974 1.00 96.44 95 TRP A CA 1
ATOM 756 C C . TRP A 1 95 ? -9.785 -3.660 -8.122 1.00 96.44 95 TRP A C 1
ATOM 758 O O . TRP A 1 95 ? -10.678 -4.005 -8.892 1.00 96.44 95 TRP A O 1
ATOM 768 N N . ASP A 1 96 ? -9.169 -4.511 -7.304 1.00 95.62 96 ASP A N 1
ATOM 769 C CA . ASP A 1 96 ? -9.540 -5.906 -7.047 1.00 95.62 96 ASP A CA 1
ATOM 770 C C . ASP A 1 96 ? -9.289 -6.240 -5.566 1.00 95.62 96 ASP A C 1
ATOM 772 O O . ASP A 1 96 ? -8.649 -5.479 -4.832 1.00 95.62 96 ASP A O 1
ATOM 776 N N . LEU A 1 97 ? -9.802 -7.382 -5.106 1.00 96.31 97 LEU A N 1
ATOM 777 C CA . LEU A 1 97 ? -9.695 -7.785 -3.702 1.00 96.31 97 LEU A CA 1
ATOM 778 C C . LEU A 1 97 ? -8.253 -8.098 -3.261 1.00 96.31 97 LEU A C 1
ATOM 780 O O . LEU A 1 97 ? -7.955 -7.998 -2.070 1.00 96.31 97 LEU A O 1
ATOM 784 N N . CYS A 1 98 ? -7.344 -8.438 -4.181 1.00 97.44 98 CYS A N 1
ATOM 785 C CA . CYS A 1 98 ? -5.927 -8.614 -3.865 1.00 97.44 98 CYS A CA 1
ATOM 786 C C . CYS A 1 98 ? -5.264 -7.273 -3.533 1.00 97.44 98 CYS A C 1
ATOM 788 O O . CYS A 1 98 ? -4.486 -7.221 -2.583 1.00 97.44 98 CYS A O 1
ATOM 790 N N . LEU A 1 99 ? -5.605 -6.188 -4.237 1.00 98.12 99 LEU A N 1
ATOM 791 C CA . LEU A 1 99 ? -5.118 -4.836 -3.922 1.00 98.12 99 LEU A CA 1
ATOM 792 C C . LEU A 1 99 ? -5.660 -4.315 -2.586 1.00 98.12 99 LEU A C 1
ATOM 794 O O . LEU A 1 99 ? -4.927 -3.736 -1.786 1.00 98.12 99 LEU A O 1
ATOM 798 N N . VAL A 1 100 ? -6.925 -4.602 -2.277 1.00 98.25 100 VAL A N 1
ATOM 799 C CA . VAL A 1 100 ? -7.500 -4.279 -0.961 1.00 98.25 100 VAL A CA 1
ATOM 800 C C . VAL A 1 100 ? -6.767 -5.033 0.158 1.00 98.25 100 VAL A C 1
ATOM 802 O O . VAL A 1 100 ? -6.404 -4.447 1.182 1.00 98.25 100 VAL A O 1
ATOM 805 N N . ALA A 1 101 ? -6.491 -6.326 -0.038 1.00 98.12 101 ALA A N 1
ATOM 806 C CA . ALA A 1 101 ? -5.717 -7.118 0.913 1.00 98.12 101 ALA A CA 1
ATOM 807 C C . ALA A 1 101 ? -4.265 -6.621 1.038 1.00 98.12 101 ALA A C 1
ATOM 809 O O . ALA A 1 101 ? -3.733 -6.568 2.148 1.00 98.12 101 ALA A O 1
ATOM 810 N N . ALA A 1 102 ? -3.633 -6.227 -0.070 1.00 98.56 102 ALA A N 1
ATOM 811 C CA . ALA A 1 102 ? -2.298 -5.634 -0.091 1.00 98.56 102 ALA A CA 1
ATOM 812 C C . ALA A 1 102 ? -2.237 -4.343 0.735 1.00 98.56 102 ALA A C 1
ATOM 814 O O . ALA A 1 102 ? -1.352 -4.207 1.583 1.00 98.56 102 ALA A O 1
ATOM 815 N N . LEU A 1 103 ? -3.212 -3.444 0.559 1.00 98.62 103 LEU A N 1
ATOM 816 C CA . LEU A 1 103 ? -3.341 -2.233 1.367 1.00 98.62 103 LEU A CA 1
ATOM 817 C C . LEU A 1 103 ? -3.439 -2.567 2.858 1.00 98.62 103 LEU A C 1
ATOM 819 O O . LEU A 1 103 ? -2.689 -2.005 3.652 1.00 98.62 103 LEU A O 1
ATOM 823 N N . TYR A 1 104 ? -4.293 -3.521 3.242 1.00 98.50 104 TYR A N 1
ATOM 824 C CA . TYR A 1 104 ? -4.391 -3.955 4.639 1.00 98.50 104 TYR A CA 1
ATOM 825 C C . TYR A 1 104 ? -3.055 -4.497 5.167 1.00 98.50 104 TYR A C 1
ATOM 827 O O . TYR A 1 104 ? -2.624 -4.120 6.254 1.00 98.50 104 TYR A O 1
ATOM 835 N N . ARG A 1 105 ? -2.338 -5.321 4.393 1.00 98.31 105 ARG A N 1
ATOM 836 C CA . ARG A 1 105 ? -1.014 -5.833 4.794 1.00 98.31 105 ARG A CA 1
ATOM 837 C C . ARG A 1 105 ? 0.021 -4.728 4.978 1.00 98.31 105 ARG A C 1
ATOM 839 O O . ARG A 1 105 ? 0.820 -4.796 5.911 1.00 98.31 105 ARG A O 1
ATOM 846 N N . ALA A 1 106 ? 0.009 -3.714 4.121 1.00 98.50 106 ALA A N 1
ATOM 847 C CA . ALA A 1 106 ? 0.868 -2.547 4.273 1.00 98.50 106 ALA A CA 1
ATOM 848 C C . ALA A 1 106 ? 0.481 -1.700 5.497 1.00 98.50 106 ALA A C 1
ATOM 850 O O . ALA A 1 106 ? 1.362 -1.243 6.227 1.00 98.50 106 ALA A O 1
ATOM 851 N N . ALA A 1 107 ? -0.820 -1.565 5.770 1.00 97.81 107 ALA A N 1
ATOM 852 C CA . ALA A 1 107 ? -1.368 -0.826 6.905 1.00 97.81 107 ALA A CA 1
ATOM 853 C C . ALA A 1 107 ? -0.796 -1.302 8.250 1.00 97.81 107 ALA A C 1
ATOM 855 O O . ALA A 1 107 ? -0.452 -0.485 9.102 1.00 97.81 107 ALA A O 1
ATOM 856 N N . GLN A 1 108 ? -0.574 -2.612 8.412 1.00 96.88 108 GLN A N 1
ATOM 857 C CA . GLN A 1 108 ? 0.002 -3.197 9.634 1.00 96.88 108 GLN A CA 1
ATOM 858 C C . GLN A 1 108 ? 1.414 -2.669 9.970 1.00 96.88 108 GLN A C 1
ATOM 860 O O . GLN A 1 108 ? 1.935 -2.920 11.054 1.00 96.88 108 GLN A O 1
ATOM 865 N N . ARG A 1 109 ? 2.070 -1.955 9.045 1.00 97.12 109 ARG A N 1
ATOM 866 C CA . ARG A 1 109 ? 3.375 -1.311 9.259 1.00 97.12 109 ARG A CA 1
ATOM 867 C C . ARG A 1 109 ? 3.291 0.169 9.619 1.00 97.12 109 ARG A C 1
ATOM 869 O O . ARG A 1 109 ? 4.334 0.755 9.895 1.00 97.12 109 ARG A O 1
ATOM 876 N N . MET A 1 110 ? 2.100 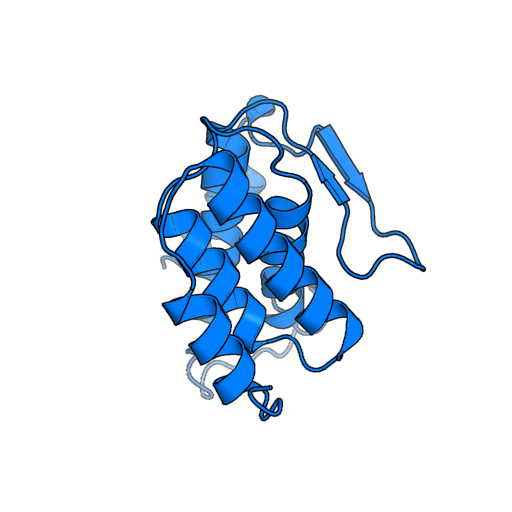0.763 9.614 1.00 97.44 110 MET A N 1
ATOM 877 C CA . MET A 1 110 ? 1.898 2.164 9.969 1.00 97.44 110 MET A CA 1
ATOM 878 C C . MET A 1 110 ? 1.784 2.309 11.483 1.00 97.44 110 MET A C 1
ATOM 880 O O . MET A 1 110 ? 0.908 1.711 12.105 1.00 97.44 110 MET A O 1
ATOM 884 N N . THR A 1 111 ? 2.668 3.113 12.068 1.00 95.69 111 THR A N 1
ATOM 885 C CA . THR A 1 111 ? 2.680 3.427 13.509 1.00 95.69 111 THR A CA 1
ATOM 886 C C . THR A 1 111 ? 2.372 4.894 13.794 1.00 95.69 111 THR A C 1
ATOM 888 O O . THR A 1 111 ? 2.232 5.272 14.951 1.00 95.69 111 THR A O 1
ATOM 891 N N . TYR A 1 112 ? 2.312 5.731 12.756 1.00 95.62 112 TYR A N 1
ATOM 892 C CA . TYR A 1 112 ? 1.989 7.147 12.866 1.00 95.62 112 TYR A CA 1
ATOM 893 C C . TYR A 1 112 ? 0.495 7.355 12.610 1.00 95.62 112 TYR A C 1
ATOM 895 O O . TYR A 1 112 ? -0.014 6.976 11.556 1.00 95.62 112 TYR A O 1
ATOM 903 N N . GLU A 1 113 ? -0.209 7.955 13.567 1.00 96.19 113 GLU A N 1
ATOM 904 C CA .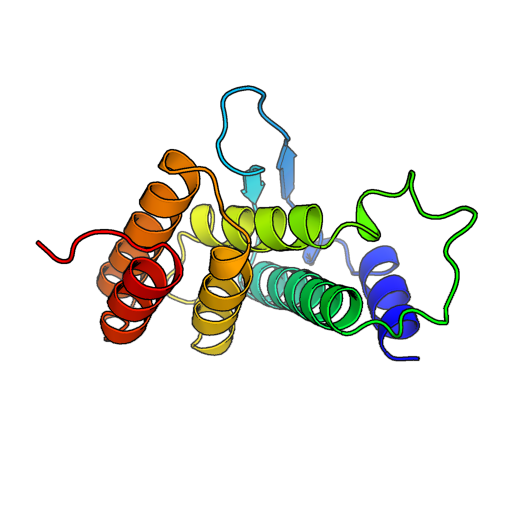 GLU A 1 113 ? -1.673 8.058 13.544 1.00 96.19 113 GLU A CA 1
ATOM 905 C C . GLU A 1 113 ? -2.230 8.744 12.280 1.00 96.19 113 GLU A C 1
ATOM 907 O O . GLU A 1 113 ? -3.130 8.177 11.660 1.00 96.19 113 GLU A O 1
ATOM 912 N N . PRO A 1 114 ? -1.678 9.866 11.779 1.00 97.19 114 PRO A N 1
ATOM 913 C CA . PRO A 1 114 ? -2.136 10.444 10.514 1.00 97.19 114 PRO A CA 1
ATOM 914 C C . PRO A 1 114 ? -2.036 9.489 9.315 1.00 97.19 114 PRO A C 1
ATOM 916 O O . PRO A 1 114 ? -2.941 9.463 8.483 1.00 97.19 114 PRO A O 1
ATOM 919 N N . GLN A 1 115 ? -0.993 8.650 9.240 1.00 97.75 115 GLN A N 1
ATOM 920 C CA . GLN A 1 115 ? -0.895 7.606 8.207 1.00 97.75 115 GLN A CA 1
ATOM 921 C C . GLN A 1 115 ? -1.991 6.550 8.374 1.00 97.75 115 GLN A C 1
ATOM 923 O O . GLN A 1 115 ? -2.589 6.125 7.387 1.00 97.75 115 GLN A O 1
ATOM 928 N N . GLN A 1 116 ? -2.270 6.135 9.609 1.00 98.19 116 GLN A N 1
ATOM 929 C CA . GLN A 1 116 ? -3.321 5.165 9.913 1.00 98.19 116 GLN A CA 1
ATOM 930 C C . GLN A 1 116 ? -4.702 5.707 9.514 1.00 98.19 116 GLN A C 1
ATOM 932 O O . GLN A 1 116 ? -5.434 5.039 8.785 1.00 98.19 116 GLN A O 1
ATOM 937 N N . LEU A 1 117 ? -5.022 6.949 9.892 1.00 97.94 117 LEU A N 1
ATOM 938 C CA . LEU A 1 117 ? -6.265 7.627 9.510 1.00 97.94 117 LEU A CA 1
ATOM 939 C C . LEU A 1 117 ? -6.399 7.775 7.990 1.00 97.94 117 LEU A C 1
ATOM 941 O O . LEU A 1 117 ? -7.473 7.520 7.444 1.00 97.94 117 LEU A O 1
ATOM 945 N N . ALA A 1 118 ? -5.313 8.115 7.290 1.00 98.06 118 ALA A N 1
ATOM 946 C CA . ALA A 1 118 ? -5.309 8.171 5.832 1.00 98.06 118 ALA A CA 1
ATOM 947 C C . ALA A 1 118 ? -5.615 6.798 5.205 1.00 98.06 118 ALA A C 1
ATOM 949 O O . ALA A 1 118 ? -6.416 6.719 4.273 1.00 98.06 118 ALA A O 1
ATOM 950 N N . VAL A 1 119 ? -5.052 5.703 5.735 1.00 98.31 119 VAL A N 1
ATOM 951 C CA . VAL A 1 119 ? -5.385 4.337 5.288 1.00 98.31 119 VAL A CA 1
ATOM 952 C C . VAL A 1 119 ? -6.855 3.996 5.538 1.00 98.31 119 VAL A C 1
ATOM 954 O O . VAL A 1 119 ? -7.499 3.446 4.645 1.00 98.31 119 VAL A O 1
ATOM 957 N N . LEU A 1 120 ? -7.418 4.353 6.696 1.00 98.06 120 LEU A N 1
ATOM 958 C CA . LEU A 1 120 ? -8.851 4.160 6.956 1.00 98.06 120 LEU A CA 1
ATOM 959 C C . LEU A 1 120 ? -9.711 4.937 5.948 1.00 98.06 120 LEU A C 1
ATOM 961 O O . LEU A 1 120 ? -10.643 4.375 5.378 1.00 98.06 120 LEU A O 1
ATOM 965 N N . GLY A 1 121 ? -9.354 6.192 5.660 1.00 97.75 121 GLY A N 1
ATOM 966 C CA . GLY A 1 121 ? -10.010 6.990 4.621 1.00 97.75 121 GLY A CA 1
ATOM 967 C C . GLY A 1 121 ? -9.908 6.358 3.228 1.00 97.75 121 GLY A C 1
ATOM 968 O O . GLY A 1 121 ? -10.867 6.396 2.458 1.00 97.75 121 GLY A O 1
ATOM 969 N N . CYS A 1 122 ? -8.784 5.709 2.915 1.00 98.12 122 CYS A N 1
ATOM 970 C CA . CYS A 1 122 ? -8.610 4.965 1.668 1.00 98.12 122 CYS A CA 1
ATOM 971 C C . CYS A 1 122 ? -9.568 3.768 1.570 1.00 98.12 122 CYS A C 1
ATOM 973 O O . CYS A 1 122 ? -10.194 3.582 0.530 1.00 98.12 122 CYS A O 1
ATOM 975 N N . PHE A 1 123 ? -9.758 2.998 2.647 1.00 98.06 123 PHE A N 1
ATOM 976 C CA . PHE A 1 123 ? -10.749 1.914 2.657 1.00 98.06 123 PHE A CA 1
ATOM 977 C C . PHE A 1 123 ? -12.178 2.422 2.433 1.00 98.06 123 PHE A C 1
ATOM 979 O O . PHE A 1 123 ? -12.917 1.825 1.648 1.00 98.06 123 PHE A O 1
ATOM 986 N N . GLU A 1 124 ? -12.560 3.543 3.049 1.00 96.88 124 GLU A N 1
ATOM 987 C CA . GLU A 1 124 ? -13.880 4.150 2.825 1.00 96.88 124 GLU A CA 1
ATOM 988 C C . GLU A 1 124 ? -14.049 4.665 1.386 1.00 96.88 124 GLU A C 1
ATOM 990 O O . GLU A 1 124 ? -15.112 4.504 0.775 1.00 96.88 124 GLU A O 1
ATOM 995 N N . LYS A 1 125 ? -12.983 5.214 0.792 1.00 97.06 125 LYS A N 1
ATOM 996 C CA . LYS A 1 125 ? -12.953 5.582 -0.630 1.00 97.06 125 LYS A CA 1
ATOM 997 C C . LYS A 1 125 ? -13.153 4.357 -1.526 1.00 97.06 125 LYS A C 1
ATOM 999 O O . LYS A 1 125 ? -13.994 4.404 -2.422 1.00 97.06 125 LYS A O 1
ATOM 1004 N N . ILE A 1 126 ? -12.453 3.249 -1.259 1.00 97.31 126 ILE A N 1
ATOM 1005 C CA . ILE A 1 126 ? -12.622 1.982 -1.991 1.00 97.31 126 ILE A CA 1
ATOM 1006 C C . ILE A 1 126 ? -14.073 1.506 -1.889 1.00 97.31 126 ILE A C 1
ATOM 1008 O O . ILE A 1 126 ? -14.692 1.257 -2.920 1.00 97.31 126 ILE A O 1
ATOM 1012 N N . LYS A 1 127 ? -14.636 1.443 -0.675 1.00 96.62 127 LYS A N 1
ATOM 1013 C CA . LYS A 1 127 ? -16.036 1.060 -0.430 1.00 96.62 127 LYS A CA 1
ATOM 1014 C C . LYS A 1 127 ? -17.006 1.900 -1.256 1.00 96.62 127 LYS A C 1
ATOM 1016 O O . LYS A 1 127 ? -17.872 1.352 -1.932 1.00 96.62 127 LYS A O 1
ATOM 1021 N N . THR A 1 128 ? -16.830 3.219 -1.237 1.00 96.31 128 THR A N 1
ATOM 1022 C CA . THR A 1 128 ? -17.684 4.162 -1.972 1.00 96.31 128 THR A CA 1
ATOM 1023 C C . THR A 1 128 ? -17.570 3.973 -3.487 1.00 96.31 128 THR A C 1
ATOM 1025 O O . THR A 1 128 ? -18.576 4.002 -4.191 1.00 96.31 128 THR A O 1
ATOM 1028 N N . MET A 1 129 ? -16.360 3.745 -4.005 1.00 95.75 129 MET A N 1
ATOM 1029 C CA . MET A 1 129 ? -16.114 3.589 -5.442 1.00 95.75 129 MET A CA 1
ATOM 1030 C C . MET A 1 129 ? -16.560 2.230 -5.996 1.00 95.75 129 MET A C 1
ATOM 1032 O O . MET A 1 129 ? -17.101 2.152 -7.102 1.00 95.75 129 MET A O 1
ATOM 1036 N N . THR A 1 130 ? -16.292 1.137 -5.279 1.00 96.44 130 THR A N 1
ATOM 1037 C CA . THR A 1 130 ? -16.516 -0.227 -5.783 1.00 96.44 130 THR A CA 1
ATOM 1038 C C . THR A 1 130 ? -17.860 -0.802 -5.350 1.00 96.44 130 THR A C 1
ATOM 1040 O O . THR A 1 130 ? -18.437 -1.596 -6.101 1.00 96.44 130 THR A O 1
ATOM 1043 N N . GLY A 1 131 ? -18.373 -0.373 -4.192 1.00 96.50 131 GLY A N 1
ATOM 1044 C CA . GLY A 1 131 ? -19.525 -0.956 -3.505 1.00 96.50 131 GLY A CA 1
ATOM 1045 C C . GLY A 1 131 ? -19.181 -2.178 -2.645 1.00 96.50 131 GLY A C 1
ATOM 1046 O O . GLY A 1 131 ? -20.091 -2.838 -2.149 1.00 96.50 131 GLY A O 1
ATOM 1047 N N . TRP A 1 132 ? -17.899 -2.525 -2.486 1.00 96.94 132 TRP A N 1
ATOM 1048 C CA . TRP A 1 132 ? -17.495 -3.679 -1.681 1.00 96.94 132 TRP A CA 1
ATOM 1049 C C . TRP A 1 132 ? -17.576 -3.401 -0.188 1.00 96.94 132 TRP A C 1
ATOM 1051 O O . TRP A 1 132 ? -17.145 -2.351 0.290 1.00 96.94 132 TRP A O 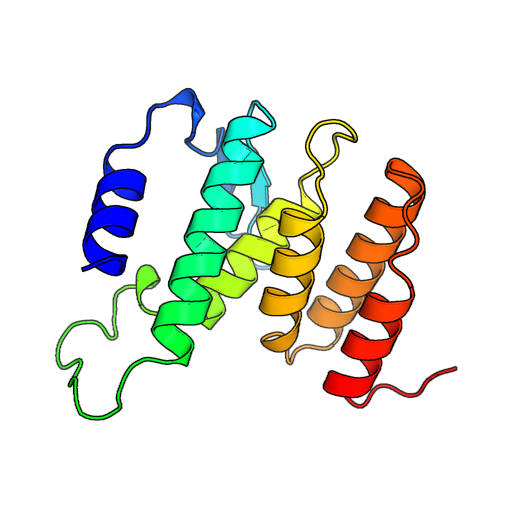1
ATOM 1061 N N . ASP A 1 133 ? -18.045 -4.395 0.562 1.00 95.06 133 ASP A N 1
ATOM 1062 C CA . ASP A 1 133 ? -17.945 -4.369 2.012 1.00 95.06 133 ASP A CA 1
ATOM 1063 C C . ASP A 1 133 ? -16.520 -4.727 2.457 1.00 95.06 133 ASP A C 1
ATOM 1065 O O . ASP A 1 133 ? -16.103 -5.886 2.452 1.00 95.06 133 ASP A O 1
ATOM 1069 N N . VAL A 1 134 ? -15.765 -3.695 2.830 1.00 95.50 134 VAL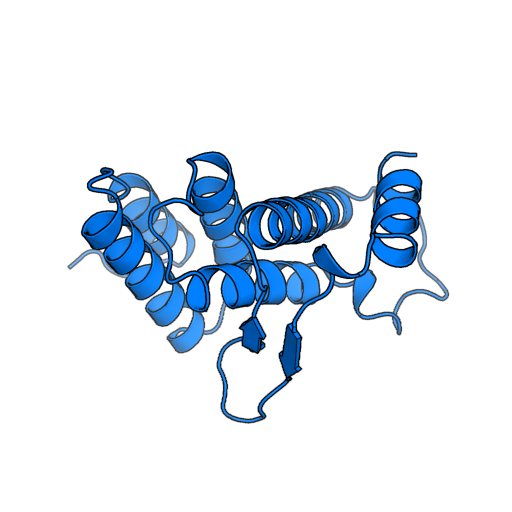 A N 1
ATOM 1070 C CA . VAL A 1 134 ? -14.413 -3.797 3.401 1.00 95.50 134 VAL A CA 1
ATOM 1071 C C . VAL A 1 134 ? -14.384 -3.388 4.877 1.00 95.50 134 VAL A C 1
ATOM 1073 O O . VAL A 1 134 ? -13.307 -3.240 5.455 1.00 95.50 134 VAL A O 1
ATOM 1076 N N . SER A 1 135 ? -15.547 -3.223 5.519 1.00 93.94 135 SER A N 1
ATOM 1077 C CA . SER A 1 135 ? -15.634 -2.733 6.900 1.00 93.94 135 SER A CA 1
ATOM 1078 C C . SER A 1 135 ? -14.961 -3.681 7.901 1.00 93.94 135 SER A C 1
ATOM 1080 O O . SER A 1 135 ? -14.401 -3.229 8.898 1.00 93.94 135 SER A O 1
ATOM 1082 N N . PHE A 1 136 ? -14.902 -4.983 7.606 1.00 94.25 136 PHE A N 1
ATOM 1083 C CA . PHE A 1 136 ? -14.146 -5.934 8.424 1.00 94.25 136 PHE A CA 1
ATOM 1084 C C . PHE A 1 136 ? -12.633 -5.636 8.449 1.00 94.25 136 PHE A C 1
ATOM 1086 O O . PHE A 1 136 ? -12.005 -5.805 9.491 1.00 94.25 136 PHE A O 1
ATOM 1093 N N . LEU A 1 137 ? -12.043 -5.159 7.342 1.00 96.12 137 LEU A N 1
ATOM 1094 C CA . LEU A 1 137 ? -10.623 -4.778 7.284 1.00 96.12 137 LEU A CA 1
ATOM 1095 C C . LEU A 1 137 ? -10.365 -3.473 8.029 1.00 96.12 137 LEU A C 1
ATOM 1097 O O . LEU A 1 137 ? -9.351 -3.359 8.709 1.00 96.12 137 LEU A O 1
ATOM 1101 N N . VAL A 1 138 ? -11.293 -2.519 7.937 1.00 96.00 138 VAL A N 1
ATOM 1102 C CA . VAL A 1 138 ? -11.257 -1.259 8.696 1.00 96.00 138 VAL A CA 1
ATOM 1103 C C . VAL A 1 138 ? -11.238 -1.551 10.196 1.00 96.00 138 VAL A C 1
ATOM 1105 O O . VAL A 1 138 ? -10.365 -1.058 10.909 1.00 96.00 138 VAL A O 1
ATOM 1108 N N . ASN A 1 139 ? -12.155 -2.399 10.668 1.00 95.75 139 ASN A N 1
ATOM 1109 C CA . ASN A 1 139 ? -12.232 -2.788 12.077 1.00 95.75 139 ASN A CA 1
ATOM 1110 C C . ASN A 1 139 ? -10.969 -3.526 12.522 1.00 95.75 139 ASN A C 1
ATOM 1112 O O . ASN A 1 139 ? -10.398 -3.194 13.557 1.00 95.75 139 ASN A O 1
ATOM 1116 N N . LYS A 1 140 ? -10.486 -4.464 11.701 1.00 96.44 140 LYS A N 1
ATOM 1117 C CA . LYS A 1 140 ? -9.258 -5.208 11.985 1.00 96.44 140 LYS A CA 1
ATOM 1118 C C . LYS A 1 140 ? -8.029 -4.299 12.050 1.00 96.44 140 LYS A C 1
ATOM 1120 O O . LYS A 1 140 ? -7.195 -4.475 12.923 1.00 96.44 140 LYS A O 1
ATOM 1125 N N . ALA A 1 141 ? -7.916 -3.316 11.156 1.00 96.56 141 ALA A N 1
ATOM 1126 C CA . ALA A 1 141 ? -6.818 -2.352 11.181 1.00 96.56 141 ALA A CA 1
ATOM 1127 C C . ALA A 1 141 ? -6.856 -1.483 12.448 1.00 96.56 141 ALA A C 1
ATOM 1129 O O . ALA A 1 141 ? -5.828 -1.301 13.093 1.00 96.56 141 ALA A O 1
ATOM 1130 N N . ARG A 1 142 ? -8.042 -1.002 12.849 1.00 96.50 142 ARG A N 1
ATOM 1131 C CA . ARG A 1 142 ? -8.224 -0.264 14.111 1.00 96.50 142 ARG A CA 1
ATOM 1132 C C . ARG A 1 142 ? -7.818 -1.097 15.325 1.00 96.50 142 ARG A C 1
ATOM 1134 O O . ARG A 1 142 ? -7.099 -0.588 16.180 1.00 96.50 142 ARG A O 1
ATOM 1141 N N . GLU A 1 143 ? -8.246 -2.358 15.373 1.00 96.00 143 GLU A N 1
ATOM 1142 C CA . GLU A 1 143 ? -7.877 -3.308 16.427 1.00 96.00 143 GLU A CA 1
ATOM 1143 C C . GLU A 1 143 ? -6.359 -3.538 16.466 1.00 96.00 143 GLU A C 1
ATOM 1145 O O . GLU A 1 143 ? -5.748 -3.370 17.519 1.00 96.00 143 GLU A O 1
ATOM 1150 N N . ASP A 1 144 ? -5.738 -3.831 15.317 1.00 95.94 144 ASP A N 1
ATOM 1151 C CA . ASP A 1 144 ? -4.289 -4.046 15.191 1.00 95.94 144 ASP A CA 1
ATOM 1152 C C . ASP A 1 144 ? -3.475 -2.830 15.687 1.00 95.94 144 ASP A C 1
ATOM 1154 O O . ASP A 1 144 ? -2.361 -2.989 16.192 1.00 95.94 144 ASP A O 1
ATOM 1158 N N . TRP A 1 145 ? -4.016 -1.614 15.556 1.00 96.94 145 TRP A N 1
ATOM 1159 C CA . TRP A 1 145 ? -3.394 -0.372 16.030 1.00 96.94 145 TRP A CA 1
ATOM 1160 C C . TRP A 1 145 ? -3.794 0.040 17.454 1.00 96.94 145 TRP A C 1
ATOM 1162 O O . TRP A 1 145 ? -3.270 1.030 17.960 1.00 96.94 145 TRP A O 1
ATOM 1172 N N . GLY A 1 146 ? -4.705 -0.687 18.108 1.00 94.06 146 GLY A N 1
ATOM 1173 C CA . GLY A 1 146 ? -5.207 -0.345 19.441 1.00 94.06 146 GLY A CA 1
ATOM 1174 C C . GLY A 1 146 ? -6.070 0.923 19.481 1.00 94.06 146 GLY A C 1
ATOM 1175 O O . GLY A 1 146 ? -6.155 1.573 20.523 1.00 94.06 146 GLY A O 1
ATOM 1176 N N . MET A 1 147 ? -6.698 1.300 18.364 1.00 90.69 147 MET A N 1
ATOM 1177 C CA . MET A 1 147 ? -7.622 2.435 18.314 1.00 90.69 147 MET A CA 1
ATOM 1178 C C . MET A 1 147 ? -8.952 2.075 18.982 1.00 90.69 147 MET A C 1
ATOM 1180 O O . MET A 1 147 ? -9.490 0.990 18.761 1.00 90.69 147 MET A O 1
ATOM 1184 N N . ALA A 1 148 ? -9.531 3.003 19.748 1.00 75.00 148 ALA A N 1
ATOM 1185 C CA . ALA A 1 148 ? -10.868 2.814 20.299 1.00 75.00 148 ALA A CA 1
ATOM 1186 C C . ALA A 1 148 ? -11.901 2.670 19.163 1.00 75.00 148 ALA A C 1
ATOM 1188 O O . ALA A 1 148 ? -11.968 3.494 18.244 1.00 75.00 148 ALA A O 1
ATOM 1189 N N . THR A 1 149 ? -12.721 1.622 19.220 1.00 58.97 149 THR A N 1
ATOM 1190 C CA . THR A 1 149 ? -13.925 1.514 18.392 1.00 58.97 149 THR A CA 1
ATOM 1191 C C . THR A 1 149 ? -14.969 2.457 18.980 1.00 58.97 149 THR A C 1
ATOM 1193 O O . THR A 1 149 ? -15.488 2.188 20.063 1.00 58.97 149 THR A O 1
ATOM 1196 N N . GLY A 1 150 ? -15.185 3.596 18.319 1.00 52.66 150 GLY A N 1
ATOM 1197 C CA . GLY A 1 150 ? -16.288 4.508 18.632 1.00 52.66 150 GLY A CA 1
ATOM 1198 C C . GLY A 1 150 ? -17.645 3.895 18.330 1.00 52.66 150 GLY A C 1
ATOM 1199 O O . GLY A 1 150 ? -17.697 3.007 17.447 1.00 52.66 150 GLY A O 1
#

Foldseek 3Di:
DVLVVLVVCVVPPDPQLAFPDWDDDPPDPATAGHGPDLVSLVSLLVSLLVLLVCLVPPDPPPDDPDCPPPLSSDSLSSLRVLLNSLLNPLDLVSDDVVSVVSNLSSLLSDQDVVSNVSSLVSVVSNCVSNVDPPVVSSVVSCVSNVHDDD

pLDDT: mean 92.03, std 10.5, range [51.0, 98.62]

Radius of gyration: 15.57 Å; Cα contacts (8 Å, |Δi|>4): 168; chains: 1; bounding box: 46×34×40 Å

Nearest PDB structures (foldseek):
  2z6g-assembly1_A  TM=3.311E-01  e=6.964E+00  Danio rerio
  2z6h-assembly1_A  TM=3.367E-01  e=9.945E+00  Homo sapiens
  8ka6-assembly1_B  TM=1.850E-01  e=6.964E+00  synthetic construct